Protein AF-A0A8T4RHM8-F1 (afdb_monomer)

Structure (mmCIF, N/CA/C/O backbone):
data_AF-A0A8T4RHM8-F1
#
_entry.id   AF-A0A8T4RHM8-F1
#
loop_
_atom_site.group_PDB
_atom_site.id
_atom_site.type_symbol
_atom_site.label_atom_id
_atom_site.label_alt_id
_atom_site.label_comp_id
_atom_site.label_asym_id
_atom_site.label_entity_id
_atom_site.label_seq_id
_atom_site.pdbx_PDB_ins_code
_atom_site.Cartn_x
_atom_site.Cartn_y
_atom_site.Cartn_z
_atom_site.occupancy
_atom_site.B_iso_or_equiv
_atom_site.auth_seq_id
_atom_site.auth_comp_id
_atom_site.auth_asym_id
_atom_site.auth_atom_id
_atom_site.pdbx_PDB_model_num
ATOM 1 N N . MET A 1 1 ? 8.623 -18.788 -22.393 1.00 62.47 1 MET A N 1
ATOM 2 C CA . MET A 1 1 ? 9.118 -18.145 -21.157 1.00 62.47 1 MET A CA 1
ATOM 3 C C . MET A 1 1 ? 9.013 -16.646 -21.365 1.00 62.47 1 MET A C 1
ATOM 5 O O . MET A 1 1 ? 9.397 -16.201 -22.439 1.00 62.47 1 MET A O 1
ATOM 9 N N . GLN A 1 2 ? 8.408 -15.901 -20.440 1.00 86.75 2 GLN A N 1
ATOM 10 C CA . GLN A 1 2 ? 8.313 -14.445 -20.568 1.00 86.75 2 GLN A CA 1
ATOM 11 C C . GLN A 1 2 ? 9.399 -13.790 -19.724 1.00 86.75 2 GLN A C 1
ATOM 13 O O . GLN A 1 2 ? 9.525 -14.098 -18.542 1.00 86.75 2 GLN A O 1
ATOM 18 N N . ASN A 1 3 ? 10.177 -12.909 -20.347 1.00 91.88 3 ASN A N 1
ATOM 19 C CA . ASN A 1 3 ? 11.186 -12.115 -19.662 1.00 91.88 3 ASN A CA 1
ATOM 20 C C . ASN A 1 3 ? 10.559 -10.783 -19.262 1.00 91.88 3 ASN A C 1
ATOM 22 O O . ASN A 1 3 ? 9.947 -10.126 -20.102 1.00 91.88 3 ASN A O 1
ATOM 26 N N . MET A 1 4 ? 10.727 -10.388 -18.004 1.00 95.44 4 MET A N 1
ATOM 27 C CA . MET A 1 4 ? 10.300 -9.084 -17.498 1.00 95.44 4 MET A CA 1
ATOM 28 C C . MET A 1 4 ? 11.514 -8.170 -17.363 1.00 95.44 4 MET A C 1
ATOM 30 O O . MET A 1 4 ? 12.591 -8.621 -16.969 1.00 95.44 4 MET A O 1
ATOM 34 N N . SER A 1 5 ? 11.349 -6.891 -17.700 1.00 97.75 5 SER A N 1
ATOM 35 C CA . SER A 1 5 ? 12.400 -5.898 -17.485 1.00 97.75 5 SER A CA 1
ATOM 36 C C . SER A 1 5 ? 12.598 -5.644 -15.989 1.00 97.75 5 SER A C 1
ATOM 38 O O . SER A 1 5 ? 11.676 -5.803 -15.186 1.00 97.75 5 SER A O 1
ATOM 40 N N . ALA A 1 6 ? 13.804 -5.218 -15.610 1.00 97.81 6 ALA A N 1
ATOM 41 C CA . ALA A 1 6 ? 1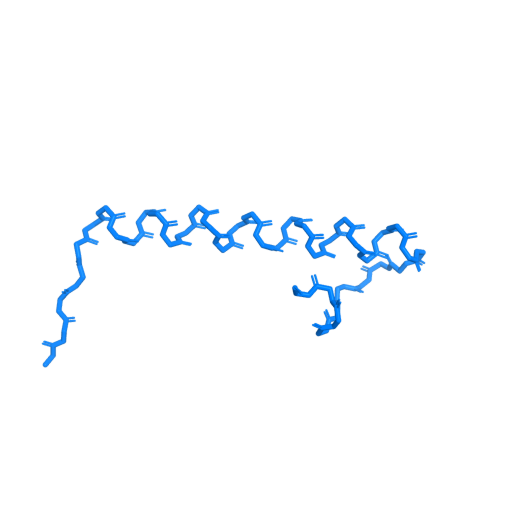4.095 -4.841 -14.229 1.00 97.81 6 ALA A CA 1
ATOM 42 C C . ALA A 1 6 ? 13.196 -3.686 -13.752 1.00 97.81 6 ALA A C 1
ATOM 44 O O . ALA A 1 6 ? 12.658 -3.753 -12.652 1.00 97.81 6 ALA A O 1
ATOM 45 N N . ASP A 1 7 ? 12.963 -2.686 -14.610 1.00 98.31 7 ASP A N 1
ATOM 46 C CA . ASP A 1 7 ? 12.063 -1.565 -14.308 1.00 98.31 7 ASP A CA 1
ATOM 47 C C . ASP A 1 7 ? 10.624 -2.039 -14.058 1.00 98.31 7 ASP A C 1
ATOM 49 O O . ASP A 1 7 ? 10.010 -1.638 -13.076 1.00 98.31 7 ASP A O 1
ATOM 53 N N . PHE A 1 8 ? 10.103 -2.980 -14.855 1.00 97.69 8 PHE A N 1
ATOM 54 C CA . PHE A 1 8 ? 8.775 -3.543 -14.599 1.00 97.69 8 PHE A CA 1
ATOM 55 C C . PHE A 1 8 ? 8.690 -4.182 -13.206 1.00 97.69 8 PHE A C 1
ATOM 57 O O . PHE A 1 8 ? 7.729 -3.943 -12.473 1.00 97.69 8 PHE A O 1
ATOM 64 N N . MET A 1 9 ? 9.705 -4.964 -12.824 1.00 97.94 9 MET A N 1
ATOM 65 C CA . MET A 1 9 ? 9.754 -5.600 -11.505 1.00 97.94 9 MET A CA 1
ATOM 66 C C . MET A 1 9 ? 9.851 -4.569 -10.373 1.00 97.94 9 MET A C 1
ATOM 68 O O . MET A 1 9 ? 9.206 -4.742 -9.340 1.00 97.94 9 MET A O 1
ATOM 72 N N . GLU A 1 10 ? 10.594 -3.480 -10.574 1.00 98.44 10 GLU A N 1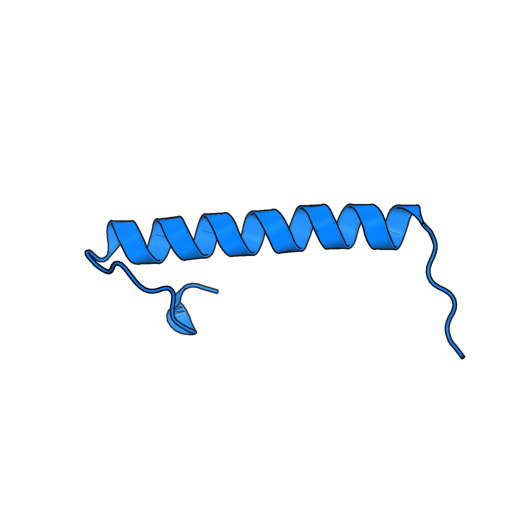
ATOM 73 C C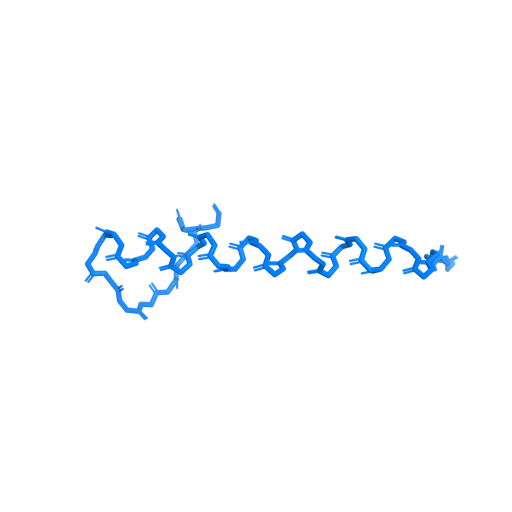A . GLU A 1 10 ? 10.704 -2.383 -9.610 1.00 98.44 10 GLU A CA 1
ATOM 74 C C . GLU A 1 10 ? 9.373 -1.634 -9.436 1.00 98.44 10 GLU A C 1
ATOM 76 O O . GLU A 1 10 ? 8.939 -1.376 -8.310 1.00 98.44 10 GLU A O 1
ATOM 81 N N . GLN A 1 11 ? 8.687 -1.309 -10.534 1.00 98.69 11 GLN A N 1
ATOM 82 C CA . GLN A 1 11 ? 7.386 -0.638 -10.471 1.00 98.69 11 GLN A CA 1
ATOM 83 C C . GLN A 1 11 ? 6.317 -1.536 -9.841 1.00 98.69 11 GLN A C 1
ATOM 8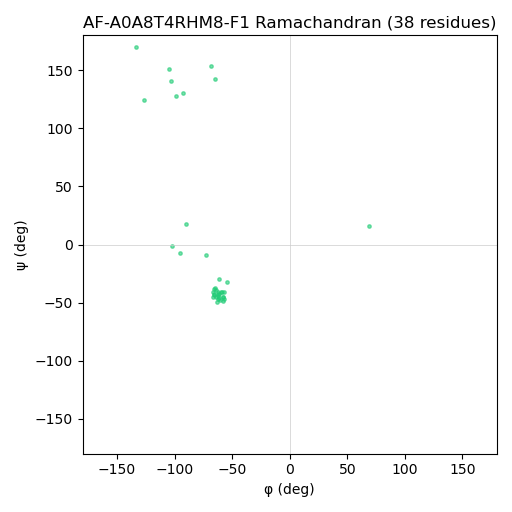5 O O . GLN A 1 11 ? 5.483 -1.059 -9.065 1.00 98.69 11 GLN A O 1
ATOM 90 N N . LEU A 1 12 ? 6.349 -2.839 -10.135 1.00 98.44 12 LEU A N 1
ATOM 91 C CA . LEU A 1 12 ? 5.448 -3.809 -9.524 1.00 98.44 12 LEU A CA 1
ATOM 92 C C . LEU A 1 12 ? 5.663 -3.889 -8.009 1.00 98.44 12 LEU A C 1
ATOM 94 O O . LEU A 1 12 ? 4.691 -3.819 -7.260 1.00 98.44 12 LEU A O 1
ATOM 98 N N . ASP A 1 13 ? 6.916 -3.974 -7.557 1.00 98.50 13 ASP A N 1
ATOM 99 C CA . ASP A 1 13 ? 7.265 -3.986 -6.133 1.00 98.50 13 ASP A CA 1
ATOM 100 C C . ASP A 1 13 ? 6.746 -2.733 -5.411 1.00 98.50 13 ASP A C 1
ATOM 102 O O . ASP A 1 13 ? 6.045 -2.845 -4.401 1.00 98.50 13 ASP A O 1
ATOM 106 N N . LYS A 1 14 ? 6.991 -1.541 -5.972 1.00 98.69 14 LYS A N 1
ATOM 107 C CA . LYS A 1 14 ? 6.478 -0.274 -5.423 1.00 98.69 14 LYS A CA 1
ATOM 108 C C . LYS A 1 14 ? 4.955 -0.281 -5.311 1.00 98.69 14 LYS A C 1
ATOM 110 O O . LYS A 1 14 ? 4.408 0.077 -4.267 1.00 98.69 14 LYS A O 1
ATOM 115 N N . LYS A 1 15 ? 4.263 -0.721 -6.365 1.00 98.62 15 LYS A N 1
ATOM 116 C CA . LYS A 1 15 ? 2.797 -0.754 -6.400 1.00 98.62 15 LYS A CA 1
ATOM 117 C C . LYS A 1 15 ? 2.220 -1.736 -5.383 1.00 98.62 15 LYS A C 1
ATOM 119 O O . LYS A 1 15 ? 1.274 -1.395 -4.679 1.00 98.62 15 LYS A O 1
ATOM 124 N N . VAL A 1 16 ? 2.796 -2.932 -5.272 1.00 98.69 16 VAL A N 1
ATOM 125 C CA . VAL A 1 16 ? 2.350 -3.949 -4.310 1.00 98.69 16 VAL A CA 1
ATOM 126 C C . VAL A 1 16 ? 2.608 -3.495 -2.873 1.00 98.69 16 VAL A C 1
ATOM 128 O O . VAL A 1 16 ? 1.729 -3.646 -2.027 1.00 98.69 16 VAL A O 1
ATOM 131 N N . LYS A 1 17 ? 3.757 -2.867 -2.592 1.00 98.69 17 LYS A N 1
ATOM 132 C CA . LYS A 1 17 ? 4.032 -2.270 -1.275 1.00 98.69 17 LYS A CA 1
ATOM 133 C C . LYS A 1 17 ? 2.989 -1.225 -0.898 1.00 98.69 1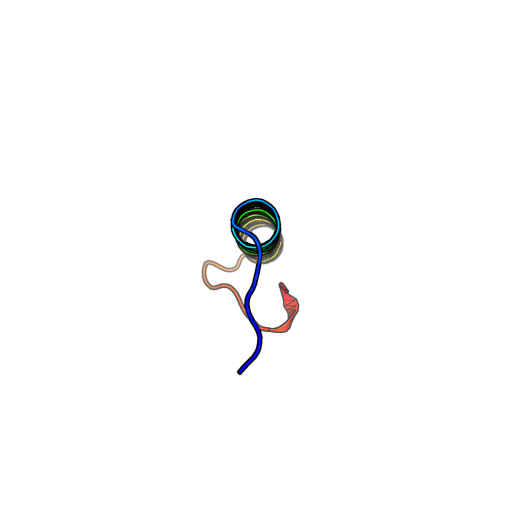7 LYS A C 1
ATOM 135 O O . LYS A 1 17 ? 2.484 -1.266 0.221 1.00 98.69 17 LYS A O 1
ATOM 140 N N . GLN A 1 18 ? 2.627 -0.340 -1.828 1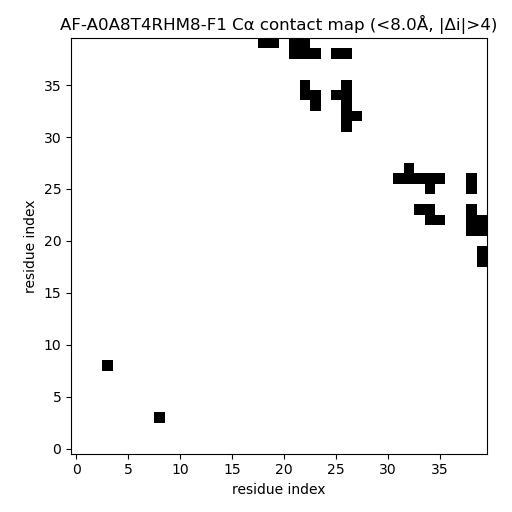.00 98.62 18 GLN A N 1
ATOM 141 C CA . GLN A 1 18 ? 1.595 0.661 -1.569 1.00 98.62 18 GLN A CA 1
ATOM 142 C C . GLN A 1 18 ? 0.234 0.014 -1.281 1.00 98.62 18 GLN A C 1
ATOM 144 O O . GLN A 1 18 ? -0.399 0.365 -0.291 1.00 98.62 18 GLN A O 1
ATOM 149 N N . LEU A 1 19 ? -0.171 -0.995 -2.063 1.00 98.62 19 LEU A N 1
ATOM 150 C CA . LEU A 1 19 ? -1.415 -1.738 -1.820 1.00 98.62 19 LEU A CA 1
ATOM 151 C C . LEU A 1 19 ? -1.456 -2.373 -0.420 1.00 98.62 19 LEU A C 1
ATOM 153 O O . LEU A 1 19 ? -2.485 -2.326 0.249 1.00 98.62 19 LEU A O 1
ATOM 157 N N . ILE A 1 20 ? -0.337 -2.932 0.052 1.00 98.44 20 ILE A N 1
ATOM 158 C CA . ILE A 1 20 ? -0.238 -3.517 1.400 1.00 98.44 20 ILE A CA 1
ATOM 159 C C . ILE A 1 20 ? -0.392 -2.441 2.484 1.00 98.44 20 ILE A C 1
ATOM 161 O O . ILE A 1 20 ? -1.086 -2.666 3.477 1.00 98.44 20 ILE A O 1
ATOM 165 N N . LEU A 1 21 ? 0.240 -1.276 2.307 1.00 98.56 21 LEU A N 1
ATOM 166 C CA . LEU A 1 21 ? 0.124 -0.158 3.248 1.00 98.56 21 LEU A CA 1
ATOM 167 C C . LEU A 1 21 ? -1.310 0.372 3.307 1.00 98.56 21 LEU A C 1
ATOM 169 O O . LEU A 1 21 ? -1.852 0.549 4.398 1.00 98.56 21 LEU A O 1
ATOM 173 N N . ASP A 1 22 ? -1.944 0.552 2.151 1.00 98.56 22 ASP A N 1
ATOM 174 C CA . ASP A 1 22 ? -3.330 1.006 2.049 1.00 98.56 22 ASP A CA 1
ATOM 175 C C . ASP A 1 22 ? -4.290 0.008 2.707 1.00 98.56 22 ASP A C 1
ATOM 177 O O . ASP A 1 22 ? -5.183 0.402 3.461 1.00 98.56 22 ASP A O 1
ATOM 181 N N . ALA A 1 23 ? -4.060 -1.293 2.515 1.00 98.69 23 ALA A N 1
ATOM 182 C CA . ALA A 1 23 ? -4.823 -2.339 3.183 1.00 98.69 23 ALA A CA 1
ATOM 183 C C . ALA A 1 23 ? -4.660 -2.306 4.708 1.00 98.69 23 ALA A C 1
ATOM 185 O O . ALA A 1 23 ? -5.638 -2.425 5.451 1.00 98.69 23 ALA A O 1
ATOM 186 N N . ALA A 1 24 ? -3.437 -2.101 5.198 1.00 98.50 24 ALA A N 1
ATOM 187 C CA . ALA A 1 24 ? -3.178 -1.963 6.627 1.00 98.50 24 ALA A CA 1
ATOM 188 C C . ALA A 1 24 ? -3.868 -0.720 7.218 1.00 98.50 24 ALA A C 1
ATOM 190 O O . ALA A 1 24 ? -4.426 -0.796 8.317 1.00 98.50 24 ALA A O 1
ATOM 191 N N . MET A 1 25 ? -3.884 0.399 6.484 1.00 98.56 25 MET A N 1
ATOM 192 C CA . MET A 1 25 ? -4.615 1.608 6.876 1.00 98.56 25 MET A CA 1
ATOM 193 C C . MET A 1 25 ? -6.120 1.347 6.944 1.00 98.56 25 MET A C 1
ATOM 195 O O . MET A 1 25 ? -6.716 1.589 7.992 1.00 98.56 25 MET A O 1
ATOM 199 N N . ARG A 1 26 ? -6.718 0.747 5.906 1.00 98.56 26 ARG A N 1
ATOM 200 C CA . ARG A 1 26 ? -8.147 0.384 5.897 1.00 98.56 26 ARG A CA 1
ATOM 201 C C . ARG A 1 26 ? -8.510 -0.559 7.042 1.00 98.56 26 ARG A C 1
ATOM 203 O O . ARG A 1 26 ? -9.538 -0.370 7.698 1.00 98.56 26 ARG A O 1
ATOM 210 N N . ALA A 1 27 ? -7.665 -1.545 7.345 1.00 98.75 27 ALA A N 1
ATOM 211 C CA . ALA A 1 27 ? -7.871 -2.424 8.492 1.00 98.75 27 ALA A CA 1
ATOM 212 C C . ALA A 1 27 ? -7.883 -1.632 9.810 1.00 98.75 27 ALA A C 1
ATOM 214 O O . ALA A 1 27 ? -8.818 -1.778 10.604 1.00 98.75 27 ALA A O 1
ATOM 215 N N . LYS A 1 28 ? -6.894 -0.749 10.000 1.00 98.44 28 LYS A N 1
ATOM 216 C CA . LYS A 1 28 ? -6.759 0.108 11.185 1.00 98.44 28 LYS A CA 1
ATOM 217 C C . LYS A 1 28 ? -7.943 1.063 11.353 1.00 98.44 28 LYS A C 1
ATOM 219 O O . LYS A 1 28 ? -8.483 1.154 12.452 1.00 98.44 28 LYS A O 1
ATOM 224 N N . GLU A 1 29 ? -8.367 1.738 10.28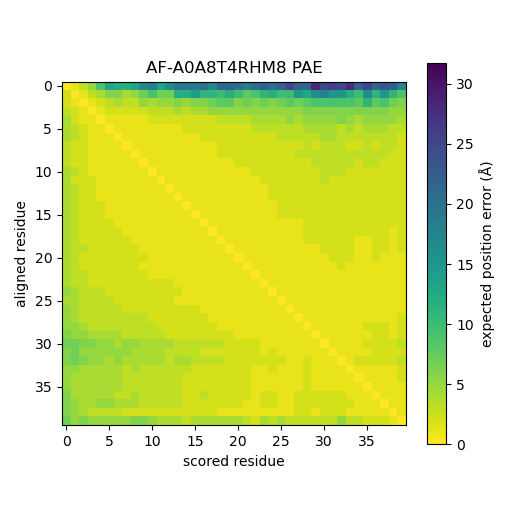7 1.00 98.50 29 GLU A N 1
ATOM 225 C CA . GLU A 1 29 ? -9.517 2.660 10.280 1.00 98.50 29 GLU A CA 1
ATOM 226 C C . GLU A 1 29 ? -10.825 1.953 10.647 1.00 98.50 29 GLU A C 1
ATOM 228 O O . GLU A 1 29 ? -11.698 2.534 11.284 1.00 98.50 29 GLU A O 1
ATOM 233 N N . ASN A 1 30 ? -10.930 0.663 10.327 1.00 97.94 30 ASN A N 1
ATOM 234 C CA . ASN A 1 30 ? -12.058 -0.185 10.700 1.00 97.94 30 ASN A CA 1
ATOM 235 C C . ASN A 1 30 ? -11.874 -0.891 12.059 1.00 97.94 30 ASN A C 1
ATOM 237 O O . ASN A 1 30 ? -12.534 -1.899 12.318 1.00 97.94 30 ASN A O 1
ATOM 241 N N . GLY A 1 31 ? -10.956 -0.420 12.910 1.00 98.31 31 GLY A N 1
ATOM 242 C CA . GLY A 1 31 ? -10.739 -0.954 14.258 1.00 98.31 31 GLY A CA 1
ATOM 243 C C . GLY A 1 31 ? -10.148 -2.367 14.303 1.00 98.31 31 GLY A C 1
ATOM 244 O O . GLY A 1 31 ? -10.208 -3.029 15.339 1.00 98.31 31 GLY A O 1
ATOM 245 N N . ARG A 1 32 ? -9.580 -2.858 13.196 1.00 98.19 32 ARG A N 1
ATOM 246 C CA . ARG A 1 32 ? -8.996 -4.202 13.092 1.00 98.19 32 ARG A CA 1
ATOM 247 C C . ARG A 1 32 ? -7.471 -4.138 13.112 1.00 98.19 32 ARG A C 1
ATOM 249 O O . ARG A 1 32 ? -6.860 -3.181 12.653 1.00 98.19 32 ARG A O 1
ATOM 256 N N . ARG A 1 33 ? -6.850 -5.206 13.623 1.00 97.25 33 ARG A N 1
ATOM 257 C CA . ARG A 1 33 ? -5.384 -5.403 13.627 1.00 97.25 33 ARG A CA 1
ATOM 258 C C . ARG A 1 33 ? -4.895 -6.375 12.551 1.00 97.25 33 ARG A C 1
ATOM 260 O O . ARG A 1 33 ? -3.700 -6.619 12.443 1.00 97.25 33 ARG A O 1
ATOM 267 N N . THR A 1 34 ? -5.818 -6.927 11.772 1.00 98.00 34 THR A N 1
ATOM 268 C CA . THR A 1 34 ? -5.545 -7.933 10.748 1.00 98.00 34 THR A CA 1
ATOM 269 C C . THR A 1 34 ? -6.142 -7.456 9.433 1.00 98.00 34 THR A C 1
ATOM 271 O O . THR A 1 34 ? -7.338 -7.149 9.369 1.00 98.00 34 THR A O 1
ATOM 274 N N . VAL A 1 35 ? -5.294 -7.384 8.407 1.00 97.94 35 VAL A N 1
ATOM 275 C CA . VAL A 1 35 ? -5.707 -7.144 7.021 1.00 97.94 35 VAL A CA 1
ATOM 276 C C . VAL A 1 35 ? -6.542 -8.313 6.516 1.00 97.94 35 VAL A C 1
ATOM 278 O O . VAL A 1 35 ? -6.289 -9.470 6.850 1.00 97.94 35 VAL A O 1
ATOM 281 N N . MET A 1 36 ? -7.560 -8.015 5.725 1.00 98.06 36 MET A N 1
ATOM 282 C CA . MET A 1 36 ? -8.482 -8.996 5.164 1.00 98.06 36 MET A CA 1
ATOM 283 C C . MET A 1 36 ? -8.685 -8.722 3.676 1.00 98.06 36 MET A C 1
ATOM 285 O O . MET A 1 36 ? -8.326 -7.661 3.178 1.00 98.06 36 MET A O 1
ATOM 289 N N . ALA A 1 37 ? -9.335 -9.646 2.968 1.00 97.38 37 ALA A N 1
ATOM 290 C CA . ALA A 1 37 ? -9.595 -9.498 1.534 1.00 97.38 37 ALA A CA 1
ATOM 291 C C . ALA A 1 37 ? -10.320 -8.186 1.169 1.00 97.38 37 ALA A C 1
ATOM 293 O O . ALA A 1 37 ? -10.053 -7.616 0.121 1.00 97.38 37 ALA A O 1
ATOM 294 N N . LYS A 1 38 ? -11.190 -7.673 2.052 1.00 96.56 38 LYS A N 1
ATOM 295 C CA . LYS A 1 38 ? -11.906 -6.399 1.853 1.00 96.56 38 LYS A CA 1
ATOM 296 C C . LYS A 1 38 ? -11.034 -5.146 1.999 1.00 96.56 38 LYS A C 1
ATOM 298 O O . LYS A 1 38 ? -11.523 -4.047 1.770 1.00 96.56 38 LYS A O 1
ATOM 303 N N . ASP A 1 39 ? -9.799 -5.313 2.463 1.00 97.69 39 ASP A N 1
ATOM 304 C CA . ASP A 1 39 ? -8.835 -4.229 2.593 1.00 97.69 39 ASP A CA 1
ATOM 305 C C . ASP A 1 39 ? -7.912 -4.132 1.382 1.00 97.69 39 ASP A C 1
ATOM 307 O O . ASP A 1 39 ? -7.144 -3.184 1.334 1.00 97.69 39 ASP A O 1
ATOM 311 N N . ILE A 1 40 ? -7.940 -5.073 0.434 1.00 91.56 40 ILE A N 1
ATOM 312 C CA . ILE A 1 40 ? -7.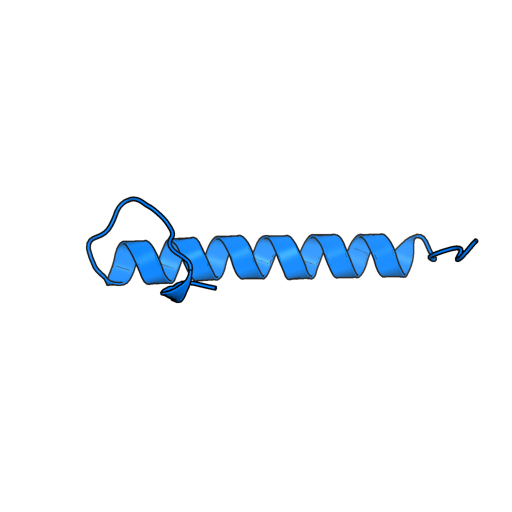173 -4.964 -0.820 1.00 91.56 40 ILE A CA 1
ATOM 313 C C . ILE A 1 40 ? -7.670 -3.766 -1.631 1.00 91.56 40 ILE A C 1
ATOM 315 O O . ILE A 1 40 ? -8.901 -3.627 -1.786 1.00 91.56 40 ILE A O 1
#

Mean predicted aligned error: 2.69 Å

Foldseek 3Di:
DDDDDPVRVVVVVVVVVVLVVQQCVVCVVVVHRDRDPVSD

Radius of gyratio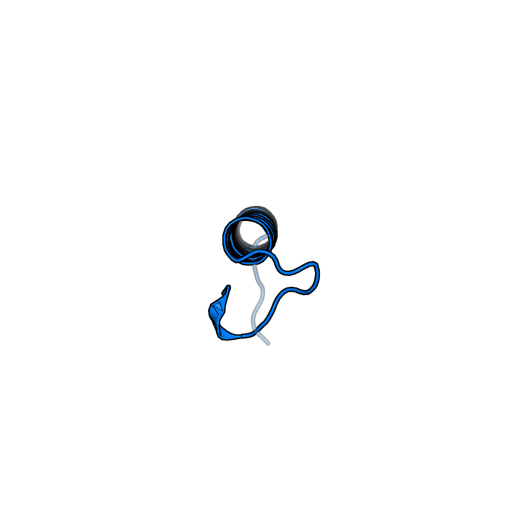n: 13.79 Å; Cα contacts (8 Å, |Δi|>4): 21; chains: 1; bounding box: 26×21×35 Å

Secondary structure (DSSP, 8-state):
-PPPPHHHHHHHHHHHHHHHHHHHHHHHHTT-SS--GGG-

Sequence (40 aa):
MQNMSADFMEQLDKKVKQLILDAAMRAKENGRRTVMAKDI

Nearest PDB structures (foldseek):
  8fvx-assembly1_A  TM=9.619E-01  e=1.083E-02  Bdellovibrio bacteriovorus HD100
  7lv8-assembly1_A  TM=7.320E-01  e=6.943E-01  Marseillevirus marseillevirus
  9fbw-assembly1_A  TM=7.490E-01  e=8.147E-01  Saccharomyces cerevisiae S288C
  3a6n-assembly1_E  TM=7.337E-01  e=1.317E+00  Homo sapiens
  8yti-assembly1_A  TM=7.340E-01  e=2.705E+00  Homo sapiens

pLDDT: mean 96.66, std 5.94, range [62.47, 98.75]

Solvent-accessible surface area (backbone atoms only — not comparable to full-atom values): 2424 Å² total; per-residue (Å²): 135,88,85,77,55,71,66,57,54,52,54,48,50,55,52,52,53,49,49,53,52,52,11,47,49,49,18,46,78,67,79,36,96,60,70,51,84,89,28,105